Protein AF-A0A6I4VDT6-F1 (afdb_monomer)

Structure (mmCIF, N/CA/C/O backbone):
data_AF-A0A6I4VDT6-F1
#
_entry.id   AF-A0A6I4VDT6-F1
#
loop_
_atom_site.group_PDB
_atom_site.id
_atom_site.type_symbol
_atom_site.label_atom_id
_atom_site.label_alt_id
_atom_site.label_comp_id
_atom_site.label_asym_id
_atom_site.label_entity_id
_atom_site.label_seq_id
_atom_site.pdbx_PDB_ins_code
_atom_site.Cartn_x
_atom_site.Cartn_y
_atom_site.Cartn_z
_atom_site.occupancy
_atom_site.B_iso_or_equiv
_atom_site.auth_seq_id
_atom_site.auth_comp_id
_atom_site.auth_asym_id
_atom_site.auth_atom_id
_atom_site.pdbx_PDB_model_num
ATOM 1 N N . MET A 1 1 ? -5.935 7.384 1.410 1.00 50.72 1 MET A N 1
ATOM 2 C CA . MET A 1 1 ? -5.569 6.700 0.147 1.00 50.72 1 MET A CA 1
ATOM 3 C C . MET A 1 1 ? -4.278 7.221 -0.484 1.00 50.72 1 MET A C 1
ATOM 5 O O . MET A 1 1 ? -3.410 6.398 -0.719 1.00 50.72 1 MET A O 1
ATOM 9 N N . ARG A 1 2 ? -4.089 8.538 -0.702 1.00 46.72 2 ARG A N 1
ATOM 10 C CA . ARG A 1 2 ? -2.893 9.083 -1.398 1.00 46.72 2 ARG A CA 1
ATOM 11 C C . ARG A 1 2 ? -1.539 8.640 -0.811 1.00 46.72 2 ARG A C 1
ATOM 13 O O . ARG A 1 2 ? -0.638 8.307 -1.568 1.00 46.72 2 ARG A O 1
ATOM 20 N N . TYR A 1 3 ? -1.419 8.564 0.516 1.00 60.81 3 TYR A N 1
ATOM 21 C CA . TYR A 1 3 ? -0.174 8.153 1.182 1.00 60.81 3 TYR A CA 1
ATOM 22 C C . TYR A 1 3 ? 0.193 6.675 0.974 1.00 60.81 3 TYR A C 1
ATOM 24 O O . TYR A 1 3 ? 1.370 6.357 0.875 1.00 60.81 3 TYR A O 1
ATOM 32 N N . ALA A 1 4 ? -0.794 5.779 0.857 1.00 65.25 4 ALA A N 1
ATOM 33 C CA . ALA A 1 4 ? -0.539 4.347 0.673 1.00 65.25 4 ALA A CA 1
ATOM 34 C C .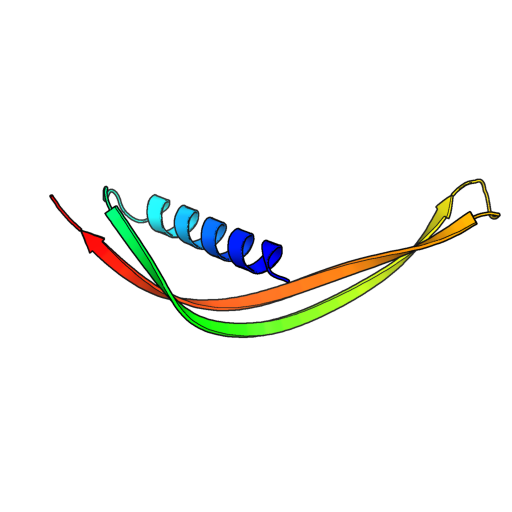 ALA A 1 4 ? -0.001 4.036 -0.732 1.00 65.25 4 ALA A C 1
ATOM 36 O O . ALA A 1 4 ? 0.837 3.157 -0.895 1.00 65.25 4 ALA A O 1
ATOM 37 N N . PHE A 1 5 ? -0.449 4.794 -1.735 1.00 66.25 5 PHE A N 1
ATOM 38 C CA . PHE A 1 5 ? 0.012 4.645 -3.112 1.00 66.25 5 PHE A CA 1
ATOM 39 C C . PHE A 1 5 ? 1.459 5.125 -3.285 1.00 66.25 5 PHE A C 1
ATOM 41 O O . PHE A 1 5 ? 2.277 4.432 -3.881 1.00 66.25 5 PHE A O 1
ATOM 48 N N . ALA A 1 6 ? 1.789 6.286 -2.709 1.00 73.25 6 ALA A N 1
ATOM 49 C CA . ALA A 1 6 ? 3.153 6.810 -2.721 1.00 73.25 6 ALA A CA 1
ATOM 50 C C . ALA A 1 6 ? 4.134 5.884 -1.976 1.00 73.25 6 ALA A C 1
ATOM 52 O O . ALA A 1 6 ? 5.237 5.646 -2.466 1.00 73.25 6 ALA A O 1
ATOM 53 N N . ASP A 1 7 ? 3.718 5.317 -0.835 1.00 79.50 7 ASP A N 1
ATOM 54 C CA . ASP A 1 7 ? 4.530 4.346 -0.088 1.00 79.50 7 ASP A CA 1
ATOM 55 C C . ASP A 1 7 ? 4.750 3.052 -0.892 1.00 79.50 7 ASP A C 1
ATOM 57 O O . ASP A 1 7 ? 5.871 2.552 -0.976 1.00 79.50 7 ASP A O 1
ATOM 61 N N . ALA A 1 8 ? 3.709 2.539 -1.560 1.00 75.25 8 ALA A N 1
ATOM 62 C CA . ALA A 1 8 ? 3.824 1.368 -2.429 1.00 75.25 8 ALA A CA 1
ATOM 63 C C . ALA A 1 8 ? 4.778 1.609 -3.615 1.00 75.25 8 ALA A C 1
ATOM 65 O O . ALA A 1 8 ? 5.648 0.778 -3.8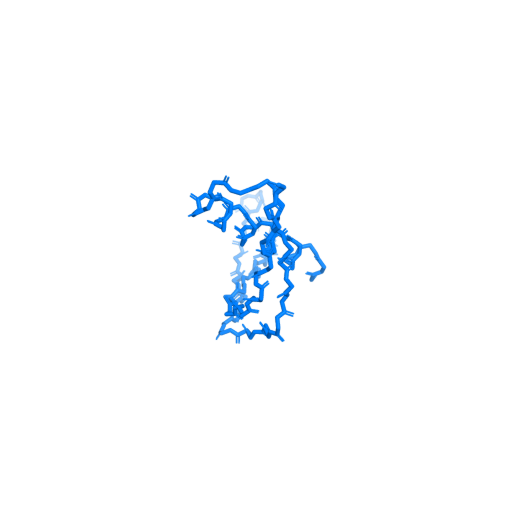77 1.00 75.25 8 ALA A O 1
ATOM 66 N N . LEU A 1 9 ? 4.681 2.763 -4.285 1.00 76.44 9 LEU A N 1
ATOM 67 C CA . LEU A 1 9 ? 5.555 3.115 -5.409 1.00 76.44 9 LEU A CA 1
ATOM 68 C C . LEU A 1 9 ? 7.023 3.253 -4.975 1.00 76.44 9 LEU A C 1
ATOM 70 O O . LEU A 1 9 ? 7.921 2.754 -5.652 1.00 76.44 9 LEU A O 1
ATOM 74 N N . SER A 1 10 ? 7.272 3.866 -3.814 1.00 80.56 10 SER A N 1
ATOM 75 C CA . SER A 1 10 ? 8.622 3.990 -3.252 1.00 80.56 10 SER A CA 1
ATOM 76 C C . SER A 1 10 ? 9.241 2.625 -2.916 1.00 80.56 10 SER A C 1
ATOM 78 O O . SER A 1 10 ? 10.434 2.402 -3.143 1.00 80.56 10 SER A O 1
ATOM 80 N N . ARG A 1 11 ? 8.438 1.664 -2.437 1.00 82.12 11 ARG A N 1
ATOM 81 C CA . ARG A 1 11 ? 8.893 0.283 -2.192 1.00 82.12 11 ARG A CA 1
ATOM 82 C C . ARG A 1 11 ? 9.293 -0.423 -3.488 1.00 82.12 11 ARG A C 1
ATOM 84 O O . ARG A 1 11 ? 10.358 -1.037 -3.519 1.00 82.12 11 ARG A O 1
ATOM 91 N N . VAL A 1 12 ? 8.494 -0.287 -4.551 1.00 81.00 12 VAL A N 1
ATOM 92 C CA . VAL A 1 12 ? 8.820 -0.841 -5.878 1.00 81.00 12 VAL A CA 1
ATOM 93 C C . VAL A 1 12 ? 10.122 -0.237 -6.405 1.00 81.00 12 VAL A C 1
ATOM 95 O O . VAL A 1 12 ? 11.020 -0.978 -6.797 1.00 81.00 12 VAL A O 1
ATOM 98 N N . GLN A 1 13 ? 10.282 1.088 -6.328 1.00 74.31 13 GLN A N 1
ATOM 99 C CA . GLN A 1 13 ? 11.504 1.772 -6.761 1.00 74.31 13 GLN A CA 1
ATOM 100 C C . GLN A 1 13 ? 12.759 1.235 -6.065 1.00 74.31 13 GLN A C 1
ATOM 102 O O . GLN A 1 13 ? 13.745 0.916 -6.729 1.00 74.31 13 GLN A O 1
ATOM 107 N N . ASN A 1 14 ? 12.710 1.068 -4.743 1.00 79.12 14 ASN A N 1
ATOM 108 C CA . ASN A 1 14 ? 13.816 0.500 -3.973 1.00 79.12 14 ASN A CA 1
ATOM 109 C C . ASN A 1 14 ? 14.147 -0.946 -4.375 1.00 79.12 14 ASN A C 1
ATOM 111 O O . ASN A 1 14 ? 15.317 -1.333 -4.369 1.00 79.12 14 ASN A O 1
ATOM 115 N N . GLN A 1 15 ? 13.139 -1.754 -4.709 1.00 80.69 15 GLN A N 1
ATOM 116 C CA . GLN A 1 15 ? 13.337 -3.145 -5.113 1.00 80.69 15 GLN A CA 1
ATOM 117 C C . GLN A 1 15 ? 13.976 -3.252 -6.503 1.00 80.69 15 GLN A C 1
ATOM 119 O O . GLN A 1 15 ? 14.890 -4.054 -6.688 1.00 80.69 15 GLN A O 1
ATOM 124 N N . VAL A 1 16 ? 13.563 -2.401 -7.446 1.00 73.50 16 VAL A N 1
ATOM 125 C CA . VAL A 1 16 ? 14.137 -2.360 -8.801 1.00 73.50 16 VAL A CA 1
ATOM 126 C C . VAL A 1 16 ? 15.568 -1.808 -8.776 1.00 73.50 16 VAL A C 1
ATOM 128 O O . VAL A 1 16 ? 16.453 -2.413 -9.374 1.00 73.50 16 VAL A O 1
ATOM 131 N N . LEU A 1 17 ? 15.843 -0.742 -8.011 1.00 72.50 17 LEU A N 1
ATOM 132 C CA . LEU A 1 17 ? 17.202 -0.191 -7.851 1.00 72.50 17 LEU A CA 1
ATOM 133 C C . LEU A 1 17 ? 18.207 -1.229 -7.333 1.00 72.50 17 LEU A C 1
ATOM 135 O O . LEU A 1 17 ? 19.353 -1.250 -7.766 1.00 72.50 17 LEU A O 1
ATOM 139 N N .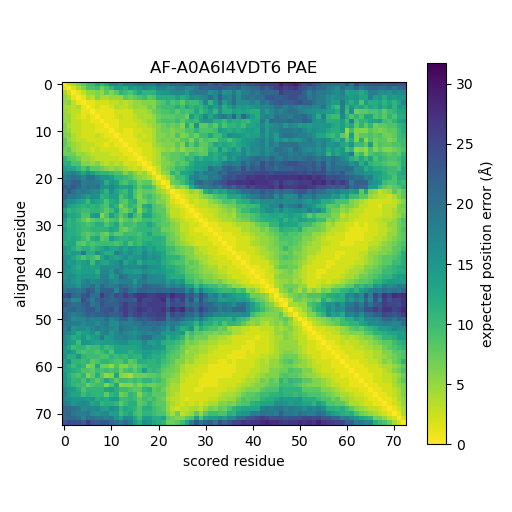 ARG A 1 18 ? 17.793 -2.120 -6.425 1.00 71.88 18 ARG A N 1
ATOM 140 C CA . ARG A 1 18 ? 18.659 -3.204 -5.928 1.00 71.88 18 ARG A CA 1
ATOM 141 C C . ARG A 1 18 ? 18.953 -4.272 -6.983 1.00 71.88 18 ARG A C 1
ATOM 143 O O . ARG A 1 18 ? 19.977 -4.938 -6.880 1.00 71.88 18 ARG A O 1
ATOM 150 N N . ALA A 1 19 ? 18.069 -4.450 -7.962 1.00 67.12 19 ALA A N 1
ATOM 151 C CA . ALA A 1 19 ? 18.221 -5.443 -9.021 1.00 67.12 19 ALA A CA 1
ATOM 152 C C . ALA A 1 19 ? 19.103 -4.957 -10.189 1.00 67.12 19 ALA A C 1
ATOM 154 O O . ALA A 1 19 ? 19.587 -5.781 -10.962 1.00 67.12 19 ALA A O 1
ATOM 155 N N . THR A 1 20 ? 19.340 -3.646 -10.326 1.00 62.22 20 THR A N 1
ATOM 156 C CA . THR A 1 20 ? 20.072 -3.062 -11.465 1.00 62.22 20 THR A CA 1
ATOM 157 C C . THR A 1 20 ? 21.095 -2.005 -11.030 1.00 62.22 20 THR A C 1
ATOM 159 O O . THR A 1 20 ? 20.730 -1.035 -10.380 1.00 62.22 20 THR A O 1
ATOM 162 N N . GLN A 1 21 ? 22.359 -2.119 -11.465 1.00 61.81 21 GLN A N 1
ATOM 163 C CA . GLN A 1 21 ? 23.464 -1.159 -11.221 1.00 61.81 21 GLN A CA 1
ATOM 164 C C . GLN A 1 21 ? 23.351 0.175 -12.010 1.00 61.81 21 GLN A C 1
ATOM 166 O O . GLN A 1 21 ? 24.354 0.774 -12.390 1.00 61.81 21 GLN A O 1
ATOM 171 N N . LYS A 1 22 ? 22.139 0.642 -12.316 1.00 58.16 22 LYS A N 1
ATOM 172 C CA . LYS A 1 22 ? 21.886 1.716 -13.295 1.00 58.16 22 LYS A CA 1
ATOM 173 C C . LYS A 1 22 ? 21.509 3.032 -12.601 1.00 58.16 22 LYS A C 1
ATOM 175 O O . LYS A 1 22 ? 20.835 3.016 -11.575 1.00 58.16 22 LYS A O 1
ATOM 180 N N . ILE A 1 23 ? 21.929 4.165 -13.175 1.00 63.78 23 ILE A N 1
ATOM 181 C CA . ILE A 1 23 ? 21.864 5.502 -12.546 1.00 63.78 23 ILE A CA 1
ATOM 182 C C . ILE A 1 23 ? 20.466 6.144 -12.656 1.00 63.78 23 ILE A C 1
ATOM 184 O O . ILE A 1 23 ? 20.072 6.900 -11.769 1.00 63.78 23 ILE A O 1
ATOM 188 N N . LEU A 1 24 ? 19.689 5.826 -13.702 1.00 62.56 24 LEU A N 1
ATOM 189 C CA . LEU A 1 24 ? 18.364 6.412 -13.950 1.00 62.56 24 LEU A CA 1
ATOM 190 C C . LEU A 1 24 ? 17.328 5.340 -14.315 1.00 62.56 24 LEU A C 1
ATOM 192 O O . LEU A 1 24 ? 17.431 4.672 -15.345 1.00 62.56 24 LEU A O 1
ATOM 196 N N . LEU A 1 25 ? 16.302 5.219 -13.468 1.00 69.38 25 LEU A N 1
ATOM 197 C CA . LEU A 1 25 ? 15.156 4.331 -13.655 1.00 69.38 25 LEU A CA 1
ATOM 198 C C . LEU A 1 25 ? 13.869 5.159 -13.665 1.00 69.38 25 LEU A C 1
ATOM 200 O O . LEU A 1 25 ? 13.527 5.782 -12.657 1.00 69.38 25 LEU A O 1
ATOM 204 N N . ARG A 1 26 ? 13.137 5.149 -14.782 1.00 79.06 26 ARG A N 1
ATOM 205 C CA . ARG A 1 26 ? 11.750 5.634 -14.833 1.00 79.06 26 ARG A CA 1
ATOM 206 C C . ARG A 1 26 ? 10.832 4.445 -14.596 1.00 79.06 26 ARG A C 1
ATOM 208 O O . ARG A 1 26 ? 10.877 3.480 -15.354 1.00 79.06 26 ARG A O 1
ATOM 215 N N . ILE A 1 27 ? 10.032 4.523 -13.538 1.00 78.62 27 ILE A N 1
ATOM 216 C CA . ILE A 1 27 ? 9.060 3.496 -13.167 1.00 78.62 27 ILE A CA 1
ATOM 217 C C . ILE A 1 27 ? 7.683 4.120 -13.298 1.00 78.62 27 ILE A C 1
ATOM 219 O O . ILE A 1 27 ? 7.372 5.077 -12.588 1.00 78.62 27 ILE A O 1
ATOM 223 N N . GLU A 1 28 ? 6.874 3.584 -14.200 1.00 82.38 28 GLU A N 1
ATOM 224 C CA . GLU A 1 28 ? 5.488 4.009 -14.375 1.00 82.38 28 GLU A CA 1
ATOM 225 C C . GLU A 1 28 ? 4.556 2.827 -14.114 1.00 82.38 28 GLU A C 1
ATOM 227 O O . GLU A 1 28 ? 4.790 1.744 -14.655 1.00 82.38 28 GLU A O 1
ATOM 232 N N . PRO A 1 29 ? 3.529 2.991 -13.262 1.00 82.75 29 PRO A N 1
ATOM 233 C CA . PRO A 1 29 ? 2.529 1.953 -13.071 1.00 82.75 29 PRO A CA 1
ATOM 234 C C . PRO A 1 29 ? 1.655 1.854 -14.325 1.00 82.75 29 PRO A C 1
ATOM 236 O O . PRO A 1 29 ? 1.037 2.838 -14.727 1.00 82.75 29 PRO A O 1
ATOM 239 N N . GLU A 1 30 ? 1.603 0.668 -14.925 1.00 90.44 30 GLU A N 1
ATOM 240 C CA . GLU A 1 30 ? 0.738 0.369 -16.073 1.00 90.44 30 GLU A CA 1
ATOM 241 C C . GLU A 1 30 ? -0.647 -0.087 -15.607 1.00 90.4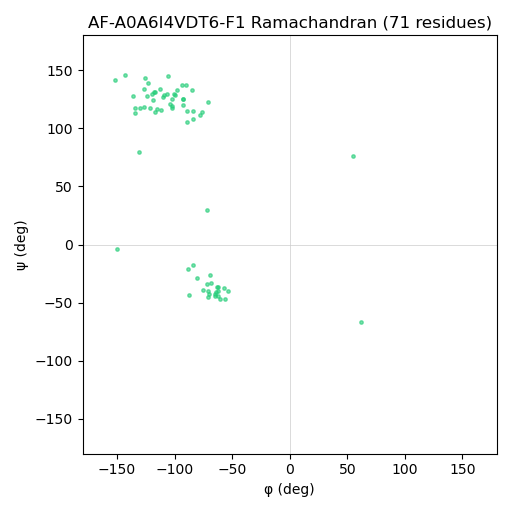4 30 GLU A C 1
ATOM 243 O O . GLU A 1 30 ? -1.662 0.372 -16.128 1.00 90.44 30 GLU A O 1
ATOM 248 N N . ASP A 1 31 ? -0.688 -0.951 -14.589 1.00 89.75 31 ASP A N 1
ATOM 249 C CA . ASP A 1 31 ? -1.922 -1.418 -13.958 1.00 89.75 31 ASP A CA 1
ATOM 250 C C . ASP A 1 31 ? -1.725 -1.591 -12.448 1.00 89.75 31 ASP A C 1
ATOM 252 O O . ASP A 1 31 ? -0.647 -1.962 -11.971 1.00 89.75 31 ASP A O 1
ATOM 256 N N . VAL A 1 32 ? -2.782 -1.314 -11.686 1.00 89.50 32 VAL A N 1
ATOM 257 C CA . VAL A 1 32 ? -2.807 -1.480 -10.231 1.00 89.50 32 VAL A CA 1
ATOM 258 C C . VAL A 1 32 ? -4.097 -2.173 -9.842 1.00 89.50 32 VAL A C 1
ATOM 260 O O . VAL A 1 32 ? -5.183 -1.598 -9.928 1.00 89.50 32 VAL A O 1
ATOM 263 N N . ARG A 1 33 ? -3.970 -3.396 -9.337 1.00 92.12 33 ARG A N 1
ATOM 264 C CA . ARG A 1 33 ? -5.092 -4.226 -8.910 1.00 92.12 33 ARG A CA 1
ATOM 265 C C . ARG A 1 33 ? -5.066 -4.429 -7.412 1.00 92.12 33 ARG A C 1
ATOM 267 O O . ARG A 1 33 ? -4.044 -4.765 -6.822 1.00 92.12 33 ARG A O 1
ATOM 274 N N . VAL A 1 34 ? -6.222 -4.255 -6.784 1.00 93.50 34 VAL A N 1
ATOM 275 C CA . VAL A 1 34 ? -6.403 -4.609 -5.376 1.00 93.50 34 VAL A CA 1
ATOM 276 C C . VAL A 1 34 ? -6.732 -6.095 -5.311 1.00 93.50 34 VAL A C 1
ATOM 278 O O . VAL A 1 34 ? -7.835 -6.495 -5.673 1.00 93.50 34 VAL A O 1
ATOM 281 N N . LEU A 1 35 ? -5.786 -6.907 -4.845 1.00 93.94 35 LEU A N 1
ATOM 282 C CA . LEU A 1 35 ? -6.015 -8.334 -4.619 1.00 93.94 35 LEU A CA 1
ATOM 283 C C . LEU A 1 35 ? -6.838 -8.559 -3.352 1.00 93.94 35 LEU A C 1
ATOM 285 O O . LEU A 1 35 ? -7.706 -9.428 -3.301 1.00 93.94 35 LEU A O 1
ATOM 289 N N . ASN A 1 36 ? -6.564 -7.773 -2.308 1.00 91.19 36 ASN A N 1
ATOM 290 C CA . ASN A 1 36 ? -7.288 -7.870 -1.052 1.00 91.19 36 ASN A CA 1
ATOM 291 C C . ASN A 1 36 ? -7.317 -6.527 -0.321 1.00 91.19 36 ASN A C 1
ATOM 293 O O . ASN A 1 36 ? -6.320 -5.813 -0.284 1.00 91.19 36 ASN A O 1
ATOM 297 N N . ALA A 1 37 ? -8.438 -6.200 0.310 1.00 93.94 37 ALA A N 1
ATOM 298 C CA . ALA A 1 37 ? -8.567 -5.046 1.189 1.00 93.94 37 ALA A CA 1
ATOM 299 C C . ALA A 1 37 ? -9.207 -5.512 2.494 1.00 93.94 37 ALA A C 1
ATOM 301 O O . ALA A 1 37 ? -10.331 -6.011 2.503 1.00 93.94 37 ALA A O 1
ATOM 302 N N . ARG A 1 38 ? -8.476 -5.376 3.600 1.00 94.44 38 ARG A N 1
ATOM 303 C CA . ARG A 1 38 ? -8.886 -5.878 4.911 1.00 94.44 38 ARG A CA 1
ATOM 304 C C . ARG A 1 38 ? -9.056 -4.714 5.877 1.00 94.44 38 ARG A C 1
ATOM 306 O O . ARG A 1 38 ? -8.173 -3.867 6.009 1.00 94.44 38 ARG A O 1
ATOM 313 N N . GLU A 1 39 ? -10.182 -4.701 6.580 1.00 94.50 39 GLU A N 1
ATOM 314 C CA . GLU A 1 39 ? -10.390 -3.877 7.769 1.00 94.50 39 GLU A CA 1
ATOM 315 C C . GLU A 1 39 ? -10.253 -4.772 9.003 1.00 94.50 39 GLU A C 1
ATOM 317 O O . GLU A 1 39 ? -10.926 -5.790 9.135 1.00 94.50 39 GLU A O 1
ATOM 322 N N . SER A 1 40 ? -9.378 -4.384 9.923 1.00 93.31 40 SER A N 1
ATOM 323 C CA . SER A 1 40 ? -9.235 -5.007 11.233 1.00 93.31 40 SER A CA 1
ATOM 324 C C . SER A 1 40 ? -9.703 -4.024 12.296 1.00 93.31 40 SER A C 1
ATOM 326 O O . SER A 1 40 ? -9.077 -2.981 12.499 1.00 93.31 40 SER A O 1
ATOM 328 N N . VAL A 1 41 ? -10.774 -4.369 13.008 1.00 92.19 41 VAL A N 1
ATOM 329 C CA . VAL A 1 41 ? -11.301 -3.579 14.126 1.00 92.19 41 VAL A CA 1
ATOM 330 C C . VAL A 1 41 ? -10.884 -4.232 15.438 1.00 92.19 41 VAL A C 1
ATOM 332 O O . VAL A 1 41 ? -11.249 -5.369 15.722 1.00 92.19 41 VAL A O 1
ATOM 335 N N . LYS A 1 42 ? -10.123 -3.507 1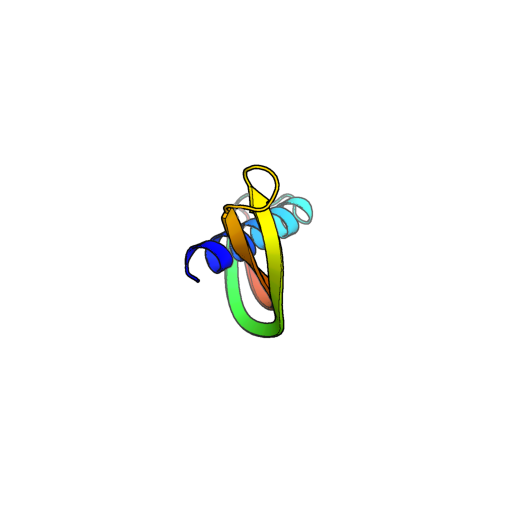6.256 1.00 89.94 42 LYS A N 1
ATOM 336 C CA . LYS A 1 42 ? -9.722 -3.937 17.595 1.00 89.94 42 LYS A CA 1
ATOM 337 C C . LYS A 1 42 ? -10.265 -2.957 18.623 1.00 89.94 42 LYS A C 1
ATOM 339 O O . LYS A 1 42 ? -9.989 -1.764 18.547 1.00 89.94 42 LYS A O 1
ATOM 344 N N . THR A 1 43 ? -11.015 -3.455 19.596 1.00 87.69 43 THR A N 1
ATOM 345 C CA . THR A 1 43 ? -11.450 -2.640 20.733 1.00 87.69 43 THR A CA 1
ATOM 346 C C . THR A 1 43 ? -10.345 -2.617 21.779 1.00 87.69 43 THR A C 1
ATOM 348 O O . THR A 1 43 ? -9.999 -3.645 22.358 1.00 87.69 43 THR A O 1
ATOM 351 N N . GLU A 1 44 ? -9.783 -1.440 22.014 1.00 84.94 44 GLU A N 1
ATOM 352 C CA . GLU A 1 44 ? -8.777 -1.196 23.039 1.00 84.94 44 GLU A CA 1
ATOM 353 C C . GLU A 1 44 ? -9.473 -0.583 24.256 1.00 84.94 44 GLU A C 1
ATOM 355 O O . GLU A 1 44 ? -10.232 0.378 24.127 1.00 84.94 44 GLU A O 1
ATOM 360 N N . LYS A 1 45 ? -9.249 -1.150 25.444 1.00 80.81 45 LYS A N 1
ATOM 361 C CA . LYS A 1 45 ? -9.724 -0.564 26.700 1.00 80.81 45 LYS A CA 1
ATOM 362 C C . LYS A 1 45 ? -8.635 0.369 27.208 1.00 80.81 45 LYS A C 1
ATOM 364 O O . LYS A 1 45 ? -7.610 -0.108 27.690 1.00 80.81 45 LYS A O 1
ATOM 369 N N . PHE A 1 46 ? -8.835 1.678 27.087 1.00 66.69 46 PHE A N 1
ATOM 370 C CA . PHE A 1 46 ? -8.011 2.642 27.807 1.00 66.69 46 PHE A CA 1
ATOM 371 C C . PHE A 1 46 ? -8.707 2.991 29.132 1.00 66.69 46 PHE A C 1
ATOM 373 O O . PHE A 1 46 ? -9.930 3.089 29.191 1.00 66.69 46 PHE A O 1
ATOM 380 N N . LEU A 1 47 ? -7.939 3.065 30.225 1.00 68.75 47 LEU A N 1
ATOM 381 C CA . LEU A 1 47 ? -8.443 3.192 31.605 1.00 68.75 47 LEU A CA 1
ATOM 382 C C . LEU A 1 47 ? -9.443 2.094 32.027 1.00 68.75 47 LEU A C 1
ATOM 384 O O . LEU A 1 47 ? -10.646 2.318 32.163 1.00 68.75 47 LEU A O 1
ATOM 388 N N . PHE A 1 48 ? -8.885 0.911 32.311 1.00 60.16 48 PHE A N 1
ATOM 389 C CA . PHE A 1 48 ? -9.503 -0.246 32.977 1.00 60.16 48 PHE A CA 1
ATOM 390 C C . PHE A 1 48 ? -10.707 -0.854 32.234 1.00 60.16 48 PHE A C 1
ATOM 392 O O . PHE A 1 48 ? -10.587 -1.953 31.698 1.00 60.16 48 PHE A O 1
ATOM 399 N N . PHE A 1 49 ? -11.828 -0.144 32.119 1.00 62.16 49 PHE A N 1
ATOM 400 C CA . PHE A 1 49 ? -13.008 -0.533 31.329 1.00 62.16 49 PHE A CA 1
ATOM 401 C C . PHE A 1 49 ? -13.801 0.666 30.786 1.00 62.16 49 PHE A C 1
ATOM 403 O O . PHE A 1 49 ? -14.772 0.469 30.059 1.00 62.16 49 PHE A O 1
ATOM 410 N N . PHE A 1 50 ? -13.413 1.894 31.136 1.00 64.44 50 PHE A N 1
ATOM 411 C CA . PHE A 1 50 ? -14.283 3.063 31.004 1.00 64.44 50 PHE A CA 1
ATOM 412 C C . PHE A 1 50 ? -14.190 3.744 29.649 1.00 64.44 50 PHE A C 1
ATOM 414 O O . PHE A 1 50 ? -15.111 4.456 29.261 1.00 64.44 50 PHE A O 1
ATOM 421 N N . LEU A 1 51 ? -13.100 3.525 28.914 1.00 71.69 51 LEU A N 1
ATOM 422 C CA . LEU A 1 51 ? -12.904 4.179 27.637 1.00 71.69 51 LEU A CA 1
ATOM 423 C C . LEU A 1 51 ? -12.507 3.136 26.587 1.00 71.69 51 LEU A C 1
ATOM 425 O O . LEU A 1 51 ? -11.344 2.911 26.257 1.00 71.69 51 LEU A O 1
ATOM 429 N N . ALA A 1 52 ? -13.514 2.421 26.090 1.00 77.56 52 ALA A N 1
ATOM 430 C CA . ALA A 1 52 ? -13.340 1.505 24.974 1.00 77.56 52 ALA A CA 1
ATOM 431 C C . ALA A 1 52 ? -13.235 2.310 23.671 1.00 77.56 52 ALA A C 1
ATOM 433 O O . ALA A 1 52 ? -14.197 2.947 23.244 1.00 77.56 52 ALA A O 1
ATOM 434 N N . ARG A 1 53 ? -12.071 2.274 23.018 1.00 85.81 53 ARG A N 1
ATOM 435 C CA . ARG A 1 53 ? -11.865 2.867 21.692 1.00 85.81 53 ARG A CA 1
ATOM 436 C C . ARG A 1 53 ? -11.770 1.764 20.649 1.00 85.81 53 ARG A C 1
ATOM 438 O O . ARG A 1 53 ? -10.966 0.846 20.780 1.00 85.81 53 ARG A O 1
ATOM 445 N N . GLN A 1 54 ? -12.540 1.882 19.570 1.00 89.06 54 GLN A N 1
ATOM 446 C CA . GLN A 1 54 ? -12.335 1.046 18.389 1.00 89.06 54 GLN A CA 1
ATOM 447 C C . GLN A 1 54 ? -11.147 1.582 17.589 1.00 89.06 54 GLN A C 1
ATOM 449 O O . GLN A 1 54 ? -11.211 2.661 16.996 1.00 89.06 54 GLN A O 1
ATOM 454 N N . ARG A 1 55 ? -10.054 0.825 17.560 1.00 90.00 55 ARG A N 1
ATOM 455 C CA . ARG A 1 55 ? -8.951 1.050 16.635 1.00 90.00 55 ARG A CA 1
ATOM 456 C C . ARG A 1 55 ? -9.224 0.270 15.358 1.00 90.00 55 ARG A C 1
ATOM 458 O O . ARG A 1 55 ? -9.254 -0.957 15.368 1.00 90.00 55 ARG A O 1
ATOM 465 N N . ARG A 1 56 ? -9.412 0.992 14.258 1.00 92.75 56 ARG A N 1
ATOM 466 C CA . ARG A 1 56 ? -9.567 0.414 12.921 1.00 92.75 56 ARG A CA 1
ATOM 467 C C . ARG A 1 56 ? -8.230 0.472 12.199 1.00 92.75 56 ARG A C 1
ATOM 469 O O . ARG A 1 56 ? -7.548 1.494 12.232 1.00 92.75 56 ARG A O 1
ATOM 476 N N . THR A 1 57 ? -7.833 -0.625 11.578 1.00 93.31 57 THR A N 1
ATOM 477 C CA . THR A 1 57 ? -6.633 -0.717 10.748 1.00 93.31 57 THR A CA 1
ATOM 478 C C . THR A 1 57 ? -7.049 -1.217 9.380 1.00 93.31 57 THR A C 1
ATOM 480 O O . THR A 1 57 ? -7.724 -2.234 9.281 1.00 93.31 57 THR A O 1
ATOM 483 N N . TYR A 1 58 ? -6.642 -0.500 8.341 1.00 93.06 58 TYR A N 1
ATOM 484 C CA . TYR A 1 58 ? -6.922 -0.862 6.960 1.00 93.06 58 TYR A CA 1
ATOM 485 C C . TYR A 1 58 ? -5.621 -1.317 6.312 1.00 93.06 58 TYR A C 1
ATOM 487 O O . TYR A 1 58 ? -4.615 -0.609 6.395 1.00 93.06 58 TYR A O 1
ATOM 495 N N . SER A 1 59 ? -5.635 -2.483 5.680 1.00 90.69 59 SER A N 1
ATOM 496 C CA . SER A 1 59 ? -4.529 -2.979 4.869 1.00 90.69 59 SER A CA 1
ATOM 497 C C . SER A 1 59 ? -5.030 -3.327 3.475 1.00 90.69 59 SER A C 1
ATOM 499 O O . SER A 1 59 ? -6.153 -3.798 3.305 1.00 90.69 59 SER A O 1
ATOM 501 N N . ALA A 1 60 ? -4.200 -3.062 2.471 1.00 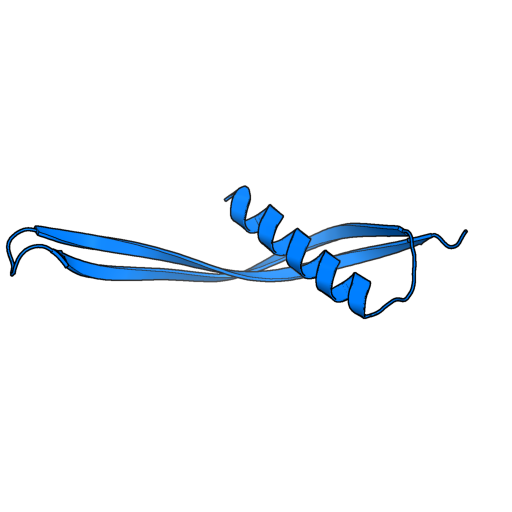92.06 60 ALA A N 1
ATOM 502 C CA . ALA A 1 60 ? -4.470 -3.425 1.092 1.00 92.06 60 ALA A CA 1
ATOM 503 C C . ALA A 1 60 ? -3.282 -4.213 0.545 1.00 92.06 60 ALA A C 1
ATOM 505 O O . ALA A 1 60 ? -2.128 -3.840 0.748 1.00 92.06 60 ALA A O 1
ATOM 506 N N . GLU A 1 61 ? -3.594 -5.307 -0.125 1.00 93.81 61 GLU A N 1
ATOM 507 C CA . GLU A 1 61 ? -2.677 -6.144 -0.872 1.00 93.81 61 GLU A CA 1
ATOM 508 C C . GLU A 1 61 ? -2.876 -5.804 -2.346 1.00 93.81 61 GLU A C 1
ATOM 510 O O . GLU A 1 61 ? -3.989 -5.918 -2.867 1.00 93.81 61 GLU A O 1
ATOM 515 N N . LEU A 1 62 ? -1.819 -5.292 -2.975 1.00 92.50 62 LEU A N 1
ATOM 516 C CA . LEU A 1 62 ? -1.862 -4.735 -4.321 1.00 92.50 62 LEU A CA 1
ATOM 517 C C . LEU A 1 62 ? -0.957 -5.548 -5.241 1.00 92.50 62 LEU A C 1
ATOM 519 O O . LEU A 1 62 ? 0.207 -5.776 -4.918 1.00 92.50 62 LEU A O 1
ATOM 523 N N . GLU A 1 63 ? -1.488 -5.922 -6.395 1.00 91.12 63 GLU A N 1
ATOM 524 C CA . GLU A 1 63 ? -0.705 -6.344 -7.547 1.00 91.12 63 GLU A CA 1
ATOM 525 C C . GLU A 1 63 ? -0.459 -5.110 -8.414 1.00 91.12 63 GLU A C 1
ATOM 527 O O . GLU A 1 63 ? -1.394 -4.385 -8.759 1.00 91.12 63 GLU A O 1
ATOM 532 N N . ILE A 1 64 ? 0.808 -4.828 -8.704 1.00 88.25 64 ILE A N 1
ATOM 533 C CA . ILE A 1 64 ? 1.216 -3.639 -9.449 1.00 88.25 64 ILE A CA 1
ATOM 534 C C . ILE A 1 64 ? 2.073 -4.100 -10.618 1.00 88.25 64 ILE A C 1
ATOM 536 O O . ILE A 1 64 ? 3.151 -4.662 -10.415 1.00 88.25 64 ILE A O 1
ATOM 540 N N . THR A 1 65 ? 1.616 -3.814 -11.831 1.00 88.56 65 THR A N 1
ATOM 541 C CA . THR A 1 65 ? 2.411 -3.976 -13.047 1.00 88.56 65 THR A CA 1
ATOM 542 C C . THR A 1 65 ? 3.101 -2.655 -13.341 1.00 88.56 65 THR A C 1
ATOM 544 O O . THR A 1 65 ? 2.451 -1.611 -13.414 1.00 88.56 65 THR A O 1
ATOM 547 N N . VAL A 1 66 ? 4.426 -2.687 -13.481 1.00 87.31 66 VAL A N 1
ATOM 548 C CA . VAL A 1 66 ? 5.224 -1.490 -13.760 1.00 87.31 66 VAL A CA 1
ATOM 549 C C . VAL A 1 66 ? 6.038 -1.647 -15.029 1.00 87.31 66 VAL A C 1
ATOM 551 O O . VAL A 1 66 ? 6.668 -2.681 -15.253 1.00 87.31 66 VAL A O 1
ATOM 554 N N . SER A 1 67 ? 6.086 -0.571 -15.804 1.00 84.00 67 SER A N 1
ATOM 555 C CA . SER A 1 67 ? 7.071 -0.395 -16.860 1.00 84.00 67 SER A CA 1
ATOM 556 C C . SER A 1 67 ? 8.342 0.193 -16.266 1.00 84.00 67 SER A C 1
ATOM 558 O O . SER A 1 67 ? 8.283 1.172 -15.516 1.00 84.00 67 SER A O 1
ATOM 560 N N . VAL A 1 68 ? 9.497 -0.379 -16.607 1.00 81.69 68 VAL A N 1
ATOM 561 C CA . VAL A 1 68 ? 10.806 0.130 -16.183 1.00 81.69 68 VAL A CA 1
ATOM 562 C C . VAL A 1 68 ? 11.587 0.556 -17.414 1.00 81.69 68 VAL A C 1
ATOM 564 O O . VAL A 1 68 ? 11.978 -0.274 -18.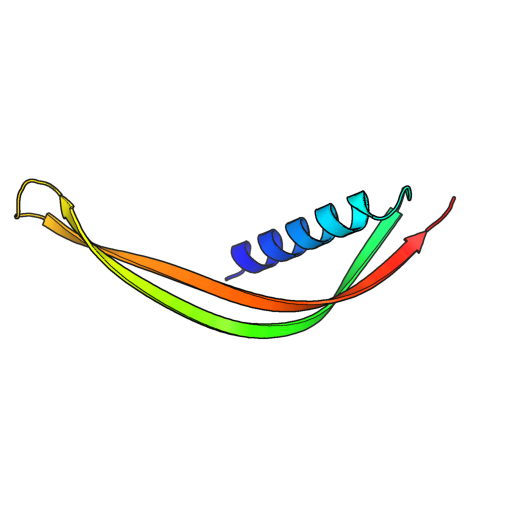230 1.00 81.69 68 VAL A O 1
ATOM 567 N N . THR A 1 69 ? 11.850 1.855 -17.535 1.00 80.31 69 THR A N 1
ATOM 568 C CA . THR A 1 69 ? 12.801 2.377 -18.521 1.00 80.31 69 THR A CA 1
ATOM 569 C C . THR A 1 69 ? 14.122 2.671 -17.838 1.00 80.31 69 THR A C 1
ATOM 571 O O . THR A 1 69 ? 14.167 3.360 -16.817 1.00 80.31 69 THR A O 1
ATOM 574 N N . VAL A 1 70 ? 15.195 2.154 -18.421 1.00 75.88 70 VAL A N 1
ATOM 575 C CA . VAL A 1 70 ? 16.553 2.310 -17.917 1.00 75.88 70 VAL A CA 1
ATOM 576 C C . VAL A 1 70 ? 17.322 3.221 -18.859 1.00 75.88 70 VAL A C 1
ATOM 578 O O . VAL A 1 70 ? 17.379 2.943 -20.055 1.00 75.88 70 VAL A O 1
ATOM 581 N N . PHE A 1 71 ? 17.932 4.273 -18.321 1.00 72.50 71 PHE A N 1
AT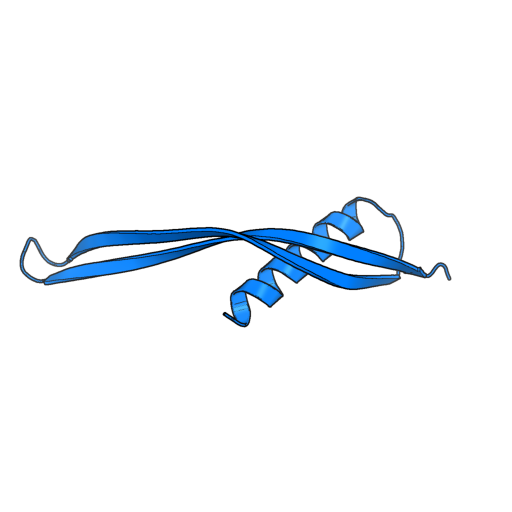OM 582 C CA . PHE A 1 71 ? 18.850 5.117 -19.080 1.00 72.50 71 PHE A CA 1
ATOM 583 C C . PHE A 1 71 ? 20.287 4.787 -18.674 1.00 72.50 71 PHE A C 1
ATOM 585 O O . PHE A 1 71 ? 20.642 4.884 -17.496 1.00 72.50 71 PHE A O 1
ATOM 592 N N . ASP A 1 72 ? 21.083 4.370 -19.656 1.00 66.19 72 ASP A N 1
ATOM 593 C CA . ASP A 1 72 ? 22.540 4.325 -19.555 1.00 66.19 72 A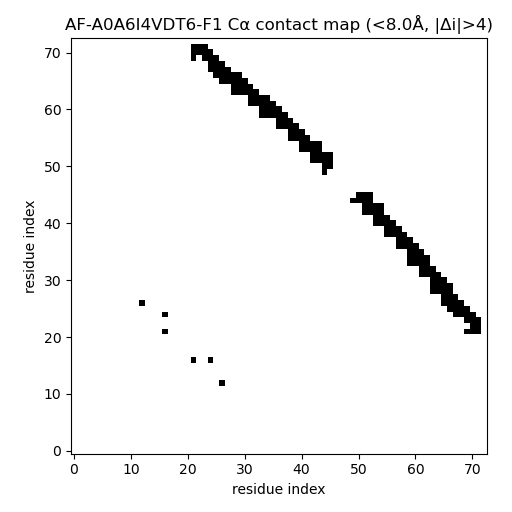SP A CA 1
ATOM 594 C C . ASP A 1 72 ? 23.090 5.670 -20.036 1.00 66.19 72 ASP A C 1
ATOM 596 O O . ASP A 1 72 ? 22.593 6.212 -21.028 1.00 66.19 72 ASP A O 1
ATOM 600 N N . THR A 1 73 ? 24.074 6.210 -19.319 1.00 57.56 73 THR A N 1
ATOM 601 C CA . THR A 1 73 ? 24.875 7.346 -19.795 1.00 57.56 73 THR A CA 1
ATOM 602 C C . THR A 1 73 ? 26.020 6.836 -20.652 1.00 57.56 73 THR A C 1
ATOM 604 O O . THR A 1 73 ? 26.648 5.837 -20.231 1.00 57.56 73 THR A O 1
#

Solvent-accessible surface area (backbone atoms only — not comparable to full-atom values): 4634 Å² total; per-residue (Å²): 112,75,68,62,54,55,52,51,53,53,52,51,52,57,56,53,53,75,75,41,102,64,90,41,75,50,75,45,77,76,45,76,42,78,77,42,77,46,79,47,79,44,78,43,62,47,72,90,73,79,41,70,43,78,47,75,45,79,49,74,43,70,50,70,45,65,48,77,49,77,51,83,133

Secondary structure (DSSP, 8-state):
-HHHHHHHHHHHHHHHHHH---SEEEEEEEEEEEEEEEEEEEEEEETTTTEEEEEEEEEEEEEEEEEEEEE--

pLDDT: mean 79.01, std 12.15, range [46.72, 94.5]

Foldseek 3Di:
DVVVVVVVVVVVVVVVCVVDPADDKDKDWPDKDFPDKDKDWDFDQDPPNDDTDTDIDIDTDMDTDIDIDTDDD

Radius of gyration: 18.92 Å; Cα contacts (8 Å, |Δi|>4): 91; chains: 1; bounding box: 39×17×53 Å

Mean predicted aligned error: 10.67 Å

Nearest PDB structures (foldseek):
  7oyc-assembly1_U2  TM=3.101E-01  e=9.258E-01  Xenopus laevis
  8jc7-assembly1_A  TM=4.011E-01  e=4.379E+00  Vibrio campbellii
  7r81-assembly1_V2  TM=2.690E-01  e=2.489E+00  Neurospora crassa
  6uwi-assembly1_A  TM=3.341E-01  e=4.700E+00  Clostridioides difficile
  3j9c-assembly1_A  TM=2.779E-01  e=3.302E+00  Bacillus anthracis

Sequence (73 aa):
MRYAFADALSRVQNQVLRATQKILLRIEPEDVRVLNARESVKTEKFLFFFLARQRRTYSAELEITVSVTVFDT